Protein AF-A0A0T9RAZ7-F1 (afdb_monomer_lite)

pLDDT: mean 91.2, std 11.31, range [46.38, 98.75]

Organism: NCBI:txid1288385

Structure (mmCIF, N/CA/C/O backbone):
data_AF-A0A0T9RAZ7-F1
#
_entry.id   AF-A0A0T9RAZ7-F1
#
loop_
_atom_site.group_PDB
_atom_site.id
_atom_site.type_symbol
_atom_site.label_atom_id
_atom_site.label_alt_id
_atom_site.label_comp_id
_atom_site.label_asym_id
_atom_site.label_entity_id
_atom_site.label_seq_id
_atom_site.pdbx_PDB_ins_code
_atom_site.Cartn_x
_atom_site.Cartn_y
_atom_site.Cartn_z
_atom_site.occupancy
_atom_site.B_iso_or_equiv
_atom_site.auth_seq_id
_atom_site.auth_comp_id
_atom_site.auth_asym_id
_atom_site.auth_atom_id
_atom_site.pdbx_PDB_model_num
ATOM 1 N N . MET A 1 1 ? 28.326 10.404 -51.374 1.00 85.62 1 MET A N 1
ATOM 2 C CA . MET A 1 1 ? 27.540 9.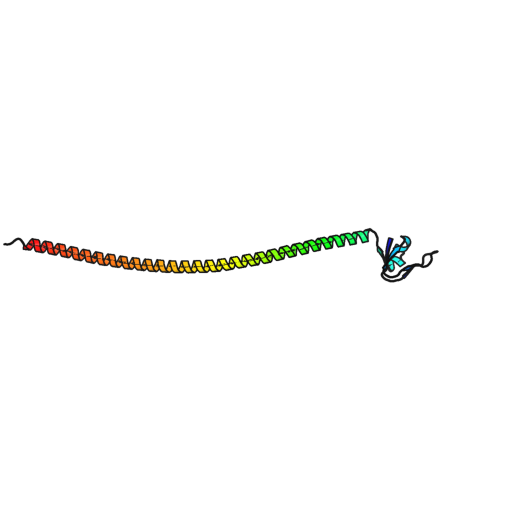378 -50.664 1.00 85.62 1 MET A CA 1
ATOM 3 C C . MET A 1 1 ? 28.471 8.590 -49.759 1.00 85.62 1 MET A C 1
ATOM 5 O O . MET A 1 1 ? 29.688 8.714 -49.918 1.00 85.62 1 MET A O 1
ATOM 9 N N . LYS A 1 2 ? 27.939 7.830 -48.803 1.00 91.56 2 LYS A N 1
ATOM 10 C CA . LYS A 1 2 ? 28.715 6.847 -48.044 1.00 91.56 2 LYS A CA 1
ATOM 11 C C . LYS A 1 2 ? 28.163 5.457 -48.351 1.00 91.56 2 LYS A C 1
ATOM 13 O O . LYS A 1 2 ? 26.981 5.325 -48.641 1.00 91.56 2 LYS A O 1
ATOM 18 N N . ILE A 1 3 ? 29.019 4.447 -48.309 1.00 92.69 3 ILE A N 1
ATOM 19 C CA . ILE A 1 3 ? 28.605 3.043 -48.354 1.00 92.69 3 ILE A CA 1
ATOM 20 C C . ILE A 1 3 ? 29.193 2.306 -47.152 1.00 92.69 3 ILE A C 1
ATOM 22 O O . ILE A 1 3 ? 30.324 2.603 -46.761 1.00 92.69 3 ILE A O 1
ATOM 26 N N . ALA A 1 4 ? 28.450 1.365 -46.579 1.00 93.56 4 ALA A N 1
ATOM 27 C CA . ALA A 1 4 ? 28.929 0.410 -45.587 1.00 93.56 4 ALA A CA 1
ATOM 28 C C . ALA A 1 4 ? 29.155 -0.941 -46.261 1.00 93.56 4 ALA A C 1
ATOM 30 O O . ALA A 1 4 ? 28.220 -1.616 -46.677 1.00 93.56 4 ALA A O 1
ATOM 31 N N . VAL A 1 5 ? 30.419 -1.324 -46.393 1.00 94.81 5 VAL A N 1
ATOM 32 C CA . VAL A 1 5 ? 30.828 -2.552 -47.072 1.00 94.81 5 VAL A CA 1
ATOM 33 C C . VAL A 1 5 ? 30.855 -3.681 -46.052 1.00 94.81 5 VAL A C 1
ATOM 35 O O . VAL A 1 5 ? 31.638 -3.627 -45.103 1.00 94.81 5 VAL A O 1
ATOM 38 N N . HIS A 1 6 ? 30.022 -4.706 -46.245 1.00 90.38 6 HIS A N 1
ATOM 39 C CA . HIS A 1 6 ? 29.962 -5.867 -45.345 1.00 90.38 6 HIS A CA 1
ATOM 40 C C . HIS A 1 6 ? 30.870 -7.010 -45.807 1.00 90.38 6 HIS A C 1
ATOM 42 O O . HIS A 1 6 ? 31.394 -7.758 -44.986 1.00 90.38 6 HIS A O 1
ATOM 48 N N . THR A 1 7 ? 31.082 -7.133 -47.120 1.00 91.12 7 THR A N 1
ATOM 49 C CA . THR A 1 7 ? 31.977 -8.126 -47.732 1.00 91.12 7 THR A CA 1
ATOM 50 C C . THR A 1 7 ? 32.989 -7.396 -48.609 1.00 91.12 7 THR A C 1
ATOM 52 O O . THR A 1 7 ? 32.549 -6.644 -49.473 1.00 91.12 7 THR A O 1
ATOM 55 N N . PRO A 1 8 ? 34.315 -7.574 -48.432 1.00 95.25 8 PRO A N 1
ATOM 56 C CA . PRO A 1 8 ? 35.302 -6.921 -49.286 1.00 95.25 8 PRO A CA 1
ATOM 57 C C . PRO A 1 8 ? 35.086 -7.250 -50.760 1.00 95.25 8 PRO A C 1
ATOM 59 O O . PRO A 1 8 ? 34.873 -8.410 -51.115 1.00 95.25 8 PRO A O 1
ATOM 62 N N . PHE A 1 9 ? 35.192 -6.245 -51.623 1.00 95.44 9 PHE A N 1
ATOM 63 C CA . PHE A 1 9 ? 35.044 -6.428 -53.062 1.00 95.44 9 PHE A CA 1
ATOM 64 C C . PHE A 1 9 ? 35.937 -5.471 -53.846 1.00 95.44 9 PHE A C 1
ATOM 66 O O . PHE A 1 9 ? 36.469 -4.492 -53.319 1.00 95.44 9 PHE A O 1
ATOM 73 N N . LYS A 1 10 ? 36.103 -5.773 -55.132 1.00 95.31 10 LYS A N 1
ATOM 74 C CA . LYS A 1 10 ? 36.817 -4.931 -56.088 1.00 95.31 10 LYS A CA 1
ATOM 75 C C . LYS A 1 10 ? 35.836 -4.469 -57.156 1.00 95.31 10 LYS A C 1
ATOM 77 O O . LYS A 1 10 ? 35.177 -5.304 -57.769 1.00 95.31 10 LYS A O 1
ATOM 82 N N . LEU A 1 11 ? 35.726 -3.163 -57.358 1.00 93.94 11 LEU A N 1
ATOM 83 C CA . LEU A 1 11 ? 34.858 -2.565 -58.366 1.00 93.94 11 LEU A CA 1
ATOM 84 C C . LEU A 1 11 ? 35.690 -2.117 -59.568 1.00 93.94 11 LEU A C 1
ATOM 86 O O . LEU A 1 11 ? 36.599 -1.302 -59.420 1.00 93.94 11 LEU A O 1
ATOM 90 N N . SER A 1 12 ? 35.348 -2.618 -60.751 1.00 91.81 12 SER A N 1
ATOM 91 C CA . SER A 1 12 ? 35.952 -2.213 -62.023 1.00 91.81 12 SER A CA 1
ATOM 92 C C . SER A 1 12 ? 34.955 -1.365 -62.807 1.00 91.81 12 SER A C 1
ATOM 94 O O . SER A 1 12 ? 33.901 -1.863 -63.201 1.00 91.81 12 SER A O 1
ATOM 96 N N . LEU A 1 13 ? 35.280 -0.092 -63.037 1.00 88.69 13 LEU A N 1
ATOM 97 C CA . LEU A 1 13 ? 34.474 0.827 -63.848 1.00 88.69 13 LEU A CA 1
ATOM 98 C C . LEU A 1 13 ? 35.179 1.100 -65.181 1.00 88.69 13 LEU A C 1
ATOM 100 O O . LEU A 1 13 ? 36.408 1.154 -65.254 1.00 88.69 13 LEU A O 1
ATOM 104 N N . ALA A 1 14 ? 34.409 1.260 -66.257 1.00 86.25 14 ALA A N 1
ATOM 105 C CA . ALA A 1 14 ? 34.965 1.442 -67.593 1.00 86.25 14 ALA A CA 1
ATOM 106 C C . ALA A 1 14 ? 35.846 2.704 -67.665 1.00 86.25 14 ALA A C 1
ATOM 108 O O . ALA A 1 14 ? 35.393 3.811 -67.387 1.00 86.25 14 ALA A O 1
ATOM 109 N N . GLY A 1 15 ? 37.115 2.534 -68.047 1.00 81.62 15 GLY A N 1
ATOM 110 C CA . GLY A 1 15 ? 38.073 3.640 -68.157 1.00 81.62 15 GLY A CA 1
ATOM 111 C C . GLY A 1 15 ? 38.644 4.141 -66.824 1.00 81.62 15 GLY A C 1
ATOM 112 O O . GLY A 1 15 ? 39.353 5.146 -66.824 1.00 81.62 15 GLY A O 1
ATOM 113 N N . GLN A 1 16 ? 38.377 3.457 -65.707 1.00 82.81 16 GLN A N 1
ATOM 114 C CA . GLN A 1 16 ? 38.933 3.775 -64.390 1.00 82.81 16 GLN A CA 1
ATOM 115 C C . GLN A 1 16 ? 39.762 2.602 -63.843 1.00 82.81 16 GLN A C 1
ATOM 117 O O . GLN A 1 16 ? 39.508 1.450 -64.199 1.00 82.81 16 GLN A O 1
ATOM 122 N N . PRO A 1 17 ? 40.767 2.868 -62.989 1.00 87.12 17 PRO A N 1
ATOM 123 C CA . PRO A 1 17 ? 41.456 1.806 -62.272 1.00 87.12 17 PRO A CA 1
ATOM 124 C C . PRO A 1 17 ? 40.498 1.111 -61.303 1.00 87.12 17 PRO A C 1
ATOM 126 O O . PRO A 1 17 ? 39.596 1.736 -60.743 1.00 87.12 17 PRO A O 1
ATOM 129 N N . ASP A 1 18 ? 40.733 -0.176 -61.074 1.00 91.06 18 ASP A N 1
ATOM 130 C CA . ASP A 1 18 ? 39.938 -0.945 -60.127 1.00 91.06 18 ASP A CA 1
ATOM 131 C C . ASP A 1 18 ? 40.025 -0.365 -58.707 1.00 91.06 18 ASP A C 1
ATOM 133 O O . ASP A 1 18 ? 41.115 -0.097 -58.193 1.00 91.06 18 ASP A O 1
ATOM 137 N N . ILE A 1 19 ? 38.874 -0.243 -58.049 1.00 92.94 19 ILE A N 1
ATOM 138 C CA . ILE A 1 19 ? 38.743 0.304 -56.699 1.00 92.94 19 ILE A CA 1
ATOM 139 C C . ILE A 1 19 ? 38.505 -0.850 -55.724 1.00 92.94 19 ILE A C 1
ATOM 141 O O . ILE A 1 19 ? 37.512 -1.570 -55.830 1.00 92.94 19 ILE A O 1
ATOM 145 N N . SER A 1 20 ? 39.412 -1.036 -54.767 1.00 94.06 20 SER A N 1
ATOM 146 C CA . SER A 1 20 ? 39.280 -2.062 -53.727 1.00 94.06 20 SER A CA 1
ATOM 147 C C . SER A 1 20 ? 38.586 -1.496 -52.493 1.00 94.06 20 SER A C 1
ATOM 149 O O . SER A 1 20 ? 39.071 -0.536 -51.893 1.00 94.06 20 SER A O 1
ATOM 151 N N . PHE A 1 21 ? 37.500 -2.138 -52.074 1.00 95.75 21 PHE A N 1
ATOM 152 C CA . PHE A 1 21 ? 36.773 -1.814 -50.856 1.00 95.75 21 PHE A CA 1
ATOM 153 C C . PHE A 1 21 ? 36.970 -2.913 -49.811 1.00 95.75 21 PHE A C 1
ATOM 155 O O . PHE A 1 21 ? 36.654 -4.080 -50.042 1.00 95.75 21 PHE A O 1
ATOM 162 N N . LEU A 1 22 ? 37.495 -2.534 -48.645 1.00 95.19 22 LEU A N 1
ATOM 163 C CA . LEU A 1 22 ? 37.544 -3.391 -47.458 1.00 95.19 22 LEU A CA 1
ATOM 164 C C . LEU A 1 22 ? 36.265 -3.225 -46.631 1.00 95.19 22 LEU A C 1
ATOM 166 O O . LEU A 1 22 ? 35.531 -2.258 -46.828 1.00 95.19 22 LEU A O 1
ATOM 170 N N . VAL A 1 23 ? 36.020 -4.132 -45.681 1.00 93.88 23 VAL A N 1
ATOM 171 C CA . VAL A 1 23 ? 34.913 -3.977 -44.722 1.00 93.88 23 VAL A CA 1
ATOM 172 C C . VAL A 1 23 ? 35.029 -2.630 -44.008 1.00 93.88 23 VAL A C 1
ATOM 174 O O . VAL A 1 23 ? 36.106 -2.272 -43.529 1.00 93.88 23 VAL A O 1
ATOM 177 N N . GLY A 1 24 ? 33.923 -1.892 -43.944 1.00 91.06 24 GLY A N 1
ATOM 178 C CA . GLY A 1 24 ? 33.853 -0.584 -43.294 1.00 91.06 24 GLY A CA 1
ATOM 179 C C . GLY A 1 24 ? 33.140 0.475 -44.130 1.00 91.06 24 GLY A C 1
ATOM 180 O O . GLY A 1 24 ? 32.559 0.185 -45.177 1.00 91.06 24 GLY A O 1
ATOM 181 N N . THR A 1 25 ? 33.178 1.716 -43.648 1.00 92.56 25 THR A N 1
ATOM 182 C CA . THR A 1 25 ? 32.475 2.843 -44.271 1.00 92.56 25 THR A CA 1
ATOM 183 C C . THR A 1 25 ? 33.393 3.619 -45.205 1.00 92.56 25 THR A C 1
ATOM 185 O O . THR A 1 25 ? 34.448 4.096 -44.791 1.00 92.56 25 THR A O 1
ATOM 188 N N . HIS A 1 26 ? 32.959 3.819 -46.450 1.00 92.88 26 HIS A N 1
ATOM 189 C CA . HIS A 1 26 ? 33.735 4.524 -47.474 1.00 92.88 26 HIS A CA 1
ATOM 190 C C . HIS A 1 26 ? 32.949 5.698 -48.045 1.00 92.88 26 HIS A C 1
ATOM 192 O O . HIS A 1 26 ? 31.769 5.574 -48.373 1.00 92.88 26 HIS A O 1
ATOM 198 N N . LYS A 1 27 ? 33.608 6.852 -48.196 1.00 93.06 27 LYS A N 1
ATOM 199 C CA . LYS A 1 27 ? 33.037 8.000 -48.908 1.00 93.06 27 LYS A CA 1
ATOM 200 C C . LYS A 1 27 ? 33.268 7.812 -50.403 1.00 93.06 27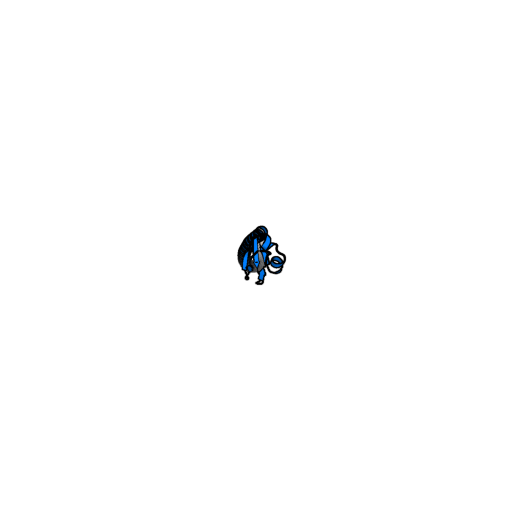 LYS A C 1
ATOM 202 O O . LYS A 1 27 ? 34.410 7.755 -50.846 1.00 93.06 27 LYS A O 1
ATOM 207 N N . VAL A 1 28 ? 32.186 7.755 -51.168 1.00 90.75 28 VAL A N 1
ATOM 208 C CA . VAL A 1 28 ? 32.218 7.439 -52.601 1.00 90.75 28 VAL A CA 1
ATOM 209 C C . VAL A 1 28 ? 31.364 8.411 -53.419 1.00 90.75 28 VAL A C 1
ATOM 211 O O . VAL A 1 28 ? 30.539 9.171 -52.884 1.00 90.75 28 VAL A O 1
ATOM 214 N N . THR A 1 29 ? 31.580 8.407 -54.734 1.00 90.81 29 THR A N 1
ATOM 215 C CA . THR A 1 29 ? 30.743 9.129 -55.699 1.00 90.81 29 THR A CA 1
ATOM 216 C C . THR A 1 29 ? 29.367 8.468 -55.823 1.00 90.81 29 THR A C 1
ATOM 218 O O . THR A 1 29 ? 29.171 7.327 -55.406 1.00 90.81 29 THR A O 1
ATOM 221 N N . LYS A 1 30 ? 28.398 9.196 -56.391 1.00 89.25 30 LYS A N 1
ATOM 222 C CA . LYS A 1 30 ? 27.045 8.678 -56.649 1.00 89.25 30 LYS A CA 1
ATOM 223 C C . LYS A 1 30 ? 27.072 7.444 -57.557 1.00 89.25 30 LYS A C 1
ATOM 225 O O . LYS A 1 30 ? 26.470 6.436 -57.224 1.00 89.25 30 LYS A O 1
ATOM 230 N N . GLU A 1 31 ? 27.848 7.510 -58.637 1.00 90.44 31 GLU A N 1
ATOM 231 C CA . GLU A 1 31 ? 28.021 6.410 -59.592 1.00 90.44 31 GLU A CA 1
ATOM 232 C C . GLU A 1 31 ? 28.530 5.125 -58.925 1.00 90.44 31 GLU A C 1
ATOM 234 O O . GLU A 1 31 ? 28.000 4.051 -59.182 1.00 90.44 31 GLU A O 1
ATOM 239 N N . VAL A 1 32 ? 29.507 5.229 -58.016 1.00 91.94 32 VAL A N 1
ATOM 240 C CA . VAL A 1 32 ? 30.024 4.072 -57.271 1.00 91.94 32 VAL A CA 1
ATOM 241 C C . VAL A 1 32 ? 28.987 3.530 -56.288 1.00 91.94 32 VAL A C 1
ATOM 243 O O . VAL A 1 32 ? 28.851 2.315 -56.186 1.00 91.94 32 VAL A O 1
ATOM 246 N N . ALA A 1 33 ? 28.266 4.398 -55.570 1.00 91.62 33 ALA A N 1
ATOM 247 C CA . ALA A 1 33 ? 27.262 3.986 -54.586 1.00 91.62 33 ALA A CA 1
ATOM 248 C C . ALA A 1 33 ? 26.049 3.288 -55.222 1.00 91.62 33 ALA A C 1
ATOM 250 O O . ALA A 1 33 ? 25.562 2.304 -54.679 1.00 91.62 33 ALA A O 1
ATOM 251 N N . GLU A 1 34 ? 25.584 3.776 -56.374 1.00 91.88 34 GLU A N 1
ATOM 252 C CA . GLU A 1 34 ? 24.408 3.250 -57.083 1.00 91.88 34 GLU A CA 1
ATOM 253 C C . GLU A 1 34 ? 24.747 2.100 -58.046 1.00 91.88 34 GLU A C 1
ATOM 255 O O . GLU A 1 34 ? 23.855 1.507 -58.653 1.00 91.88 34 GLU A O 1
ATOM 260 N N . HIS A 1 35 ? 26.031 1.763 -58.203 1.00 92.75 35 HIS A N 1
ATOM 261 C CA . HIS A 1 35 ? 26.440 0.656 -59.056 1.00 92.75 35 HIS A CA 1
ATOM 262 C C . HIS A 1 35 ? 25.876 -0.668 -58.520 1.00 92.75 35 HIS A C 1
ATOM 264 O O . HIS A 1 35 ? 26.057 -0.997 -57.348 1.00 92.75 35 HIS A O 1
ATOM 270 N N . TRP A 1 36 ? 25.258 -1.475 -59.389 1.00 92.44 36 TRP A N 1
ATOM 271 C CA . TRP A 1 36 ? 24.594 -2.733 -59.007 1.00 92.44 36 TRP A CA 1
ATOM 272 C C . TRP A 1 36 ? 25.498 -3.674 -58.192 1.00 92.44 36 TRP A C 1
ATOM 274 O O . TRP A 1 36 ? 25.043 -4.311 -57.247 1.00 92.44 36 TRP A O 1
ATOM 284 N N . PHE A 1 37 ? 26.792 -3.730 -58.533 1.00 92.62 37 PHE A N 1
ATOM 285 C CA . PHE A 1 37 ? 27.777 -4.543 -57.816 1.00 92.62 37 PHE A CA 1
ATOM 286 C C . PHE A 1 37 ? 28.085 -3.995 -56.415 1.00 92.62 37 PHE A C 1
ATOM 288 O O . PHE A 1 37 ? 28.237 -4.768 -55.476 1.00 92.62 37 PHE A O 1
ATOM 295 N N . THR A 1 38 ? 28.123 -2.670 -56.249 1.00 92.56 38 THR A N 1
ATOM 296 C CA . THR A 1 38 ? 28.261 -2.043 -54.929 1.00 92.56 38 THR A CA 1
ATOM 297 C C . THR A 1 38 ? 27.027 -2.325 -54.081 1.00 92.56 38 THR A C 1
ATOM 299 O O . THR A 1 38 ? 27.178 -2.773 -52.955 1.00 92.56 38 THR A O 1
ATOM 302 N N . LEU A 1 39 ? 25.820 -2.166 -54.634 1.00 91.00 39 LEU A N 1
ATOM 303 C CA . LEU A 1 39 ? 24.559 -2.443 -53.929 1.00 91.00 39 LEU A CA 1
ATOM 304 C C . LEU A 1 39 ? 24.408 -3.913 -53.501 1.00 91.00 39 LEU A C 1
ATOM 306 O O . LEU A 1 39 ? 23.737 -4.204 -52.517 1.00 91.00 39 LEU A O 1
ATOM 310 N N . ALA A 1 40 ? 25.038 -4.848 -54.218 1.00 90.31 40 ALA A N 1
ATOM 311 C CA . ALA A 1 40 ? 25.046 -6.265 -53.851 1.00 90.31 40 ALA A CA 1
ATOM 312 C C . ALA A 1 40 ? 25.969 -6.588 -52.658 1.00 90.31 40 ALA A C 1
ATOM 314 O O . ALA A 1 40 ? 25.788 -7.618 -52.008 1.00 90.31 40 ALA A O 1
ATOM 315 N N . HIS A 1 41 ? 26.966 -5.739 -52.378 1.00 89.56 41 HIS A N 1
ATOM 316 C CA . HIS A 1 41 ? 28.021 -6.003 -51.388 1.00 89.56 41 HIS A CA 1
ATOM 317 C C . HIS A 1 41 ? 28.150 -4.929 -50.291 1.00 89.56 41 HIS A C 1
ATOM 319 O O . HIS A 1 41 ? 28.898 -5.119 -49.322 1.00 89.56 41 HIS A O 1
ATOM 325 N N . ALA A 1 42 ? 27.425 -3.819 -50.421 1.00 91.69 42 ALA A N 1
ATOM 326 C CA . ALA A 1 42 ? 27.440 -2.689 -49.511 1.00 91.69 42 ALA A CA 1
ATOM 327 C C . ALA A 1 42 ? 26.070 -2.002 -49.425 1.00 91.69 42 ALA A C 1
ATOM 329 O O . ALA A 1 42 ? 25.342 -1.899 -50.409 1.00 91.69 42 ALA A O 1
ATOM 330 N N . GLU A 1 43 ? 25.757 -1.479 -48.245 1.00 91.19 43 GLU A N 1
ATOM 331 C CA . GLU A 1 43 ? 24.584 -0.641 -47.999 1.00 91.19 43 GLU A CA 1
ATOM 332 C C . GLU A 1 43 ? 24.922 0.831 -48.274 1.00 91.19 43 GLU A C 1
ATOM 334 O O . GLU A 1 43 ? 26.001 1.300 -47.905 1.00 91.19 43 GLU A O 1
ATOM 339 N N . VAL A 1 44 ? 24.024 1.583 -48.916 1.00 89.69 44 VAL A N 1
ATOM 340 C CA . VAL A 1 44 ? 24.213 3.027 -49.125 1.00 89.69 44 VAL A CA 1
ATOM 341 C C . VAL A 1 44 ? 23.752 3.768 -47.879 1.00 89.69 44 VAL A C 1
ATOM 343 O O . VAL A 1 44 ? 22.586 3.719 -47.516 1.00 89.69 44 VAL A O 1
ATOM 346 N N . ILE A 1 45 ? 24.673 4.495 -47.255 1.00 87.12 45 ILE A N 1
ATOM 347 C CA . ILE A 1 45 ? 24.375 5.404 -46.154 1.00 87.12 45 ILE A CA 1
ATOM 348 C C . ILE A 1 45 ? 24.179 6.796 -46.755 1.00 87.12 45 ILE A C 1
ATOM 350 O O . ILE A 1 45 ? 25.136 7.462 -47.186 1.00 87.12 45 ILE A O 1
ATOM 354 N N . ASP A 1 46 ? 22.928 7.230 -46.799 1.00 80.44 46 ASP A N 1
ATOM 355 C CA . ASP A 1 46 ? 22.554 8.596 -47.135 1.00 80.44 46 ASP A CA 1
ATOM 356 C C . ASP A 1 46 ? 22.307 9.442 -45.875 1.00 80.44 46 ASP A C 1
ATOM 358 O O . ASP A 1 46 ? 22.414 8.982 -44.735 1.00 80.44 46 ASP A O 1
ATOM 362 N N . ALA A 1 47 ? 22.039 10.730 -46.091 1.00 72.31 47 ALA A N 1
ATOM 363 C CA . ALA A 1 47 ? 21.778 11.659 -45.000 1.00 72.31 47 ALA A CA 1
ATOM 364 C C . ALA A 1 47 ? 20.482 11.313 -44.242 1.00 72.31 47 ALA A C 1
ATOM 366 O O . ALA A 1 47 ? 20.411 11.559 -43.042 1.00 72.31 47 ALA A O 1
ATOM 367 N N . GLU A 1 48 ? 19.487 10.724 -44.914 1.00 74.00 48 GLU A N 1
ATOM 368 C CA . GLU A 1 48 ? 18.212 10.316 -44.308 1.00 74.00 48 GLU A CA 1
ATOM 369 C C . GLU A 1 48 ? 18.400 9.130 -43.351 1.00 74.00 48 GLU A C 1
ATOM 371 O O . GLU A 1 48 ? 17.841 9.120 -42.253 1.00 74.00 48 GLU A O 1
ATOM 376 N N . THR A 1 49 ? 19.260 8.176 -43.711 1.00 73.94 49 THR A N 1
ATOM 377 C CA . THR A 1 49 ? 19.618 7.015 -42.887 1.00 73.94 49 THR A CA 1
ATOM 378 C C . THR A 1 49 ? 20.453 7.424 -41.666 1.00 73.94 49 THR A C 1
ATOM 380 O O . THR A 1 49 ? 20.198 6.948 -40.558 1.00 73.94 49 THR A O 1
ATOM 383 N N . GLU A 1 50 ? 21.413 8.352 -41.813 1.00 75.81 50 GLU A N 1
ATOM 384 C CA . GLU A 1 50 ? 22.159 8.906 -40.662 1.00 75.81 50 GLU A CA 1
ATOM 385 C C . GLU A 1 50 ? 21.253 9.725 -39.724 1.00 75.81 50 GLU A C 1
ATOM 387 O O . GLU A 1 50 ? 21.373 9.623 -38.498 1.00 75.81 50 GLU A O 1
ATOM 392 N N . HIS A 1 51 ? 20.323 10.507 -40.282 1.00 73.56 51 HIS A N 1
ATOM 393 C CA . HIS A 1 51 ? 19.361 11.284 -39.501 1.00 73.56 51 HIS A CA 1
ATOM 394 C C . HIS A 1 51 ? 18.403 10.375 -38.723 1.00 73.56 51 HIS A C 1
ATOM 396 O O . HIS A 1 51 ? 18.286 10.516 -37.509 1.00 73.56 51 HIS A O 1
ATOM 402 N N . SER A 1 52 ? 17.844 9.354 -39.381 1.00 75.88 52 SER A N 1
ATOM 403 C CA . SER A 1 52 ? 16.963 8.364 -38.749 1.00 75.88 52 SER A CA 1
ATOM 404 C C . SER A 1 52 ? 17.647 7.628 -37.592 1.00 75.88 52 SER A C 1
ATOM 406 O O . SER A 1 52 ? 17.034 7.395 -36.554 1.00 75.88 52 SER A O 1
ATOM 408 N N . ASN A 1 53 ? 18.934 7.288 -37.724 1.00 82.38 53 ASN A N 1
ATOM 409 C CA . ASN A 1 53 ? 19.694 6.660 -36.638 1.00 82.38 53 ASN A CA 1
ATOM 410 C C . ASN A 1 53 ? 19.895 7.623 -35.450 1.00 82.38 53 ASN A C 1
ATOM 412 O O . ASN A 1 53 ? 19.786 7.220 -34.293 1.00 82.38 53 ASN A O 1
ATOM 416 N N . THR A 1 54 ? 20.115 8.910 -35.726 1.00 86.50 54 THR A N 1
ATOM 417 C CA . THR A 1 54 ? 20.221 9.948 -34.687 1.00 86.50 54 THR A CA 1
ATOM 418 C C . THR A 1 54 ? 18.896 10.130 -33.940 1.00 86.50 54 THR A C 1
ATOM 420 O O . THR A 1 54 ? 18.886 10.177 -32.710 1.00 86.50 54 THR A O 1
ATOM 423 N N . ASP A 1 55 ? 17.775 10.157 -34.660 1.00 89.69 55 ASP A N 1
ATOM 424 C CA . ASP A 1 55 ? 16.439 10.296 -34.073 1.00 89.69 55 ASP A CA 1
ATOM 425 C C . ASP A 1 55 ? 16.054 9.070 -33.232 1.00 89.69 55 ASP A C 1
ATOM 427 O O . ASP A 1 55 ? 15.508 9.206 -32.134 1.00 89.69 55 ASP A O 1
ATOM 431 N N . LEU A 1 56 ? 16.403 7.863 -33.692 1.00 93.62 56 LEU A N 1
ATOM 432 C CA . LEU A 1 56 ? 16.225 6.631 -32.919 1.00 93.62 56 LEU A CA 1
ATOM 433 C C . LEU A 1 56 ? 17.049 6.645 -31.627 1.00 93.62 56 LEU A C 1
ATOM 435 O O . LEU A 1 56 ? 16.539 6.256 -30.574 1.00 93.62 56 LEU A O 1
ATOM 439 N N . GLN A 1 57 ? 18.296 7.120 -31.676 1.00 93.38 57 GLN A N 1
ATOM 440 C CA . GLN A 1 57 ? 19.126 7.274 -30.478 1.00 93.38 57 GLN A CA 1
ATOM 441 C C . GLN A 1 57 ? 18.530 8.294 -29.505 1.00 93.38 57 GLN A C 1
ATOM 443 O O . GLN A 1 57 ? 18.462 8.022 -28.306 1.00 93.38 57 GLN A O 1
ATOM 448 N N . ALA A 1 58 ? 18.045 9.434 -30.004 1.00 94.88 58 ALA A N 1
ATOM 449 C CA . ALA A 1 58 ? 17.378 10.436 -29.177 1.00 94.88 58 ALA A CA 1
ATOM 450 C C . ALA A 1 58 ? 16.116 9.865 -28.505 1.00 94.88 58 ALA A C 1
ATOM 452 O O . ALA A 1 58 ? 15.929 10.032 -27.299 1.00 94.88 58 ALA A O 1
ATOM 453 N N . SER A 1 59 ? 15.300 9.117 -29.254 1.00 96.56 59 SER A N 1
ATOM 454 C CA . SER A 1 59 ? 14.107 8.448 -28.725 1.00 96.56 59 SER A CA 1
ATOM 455 C C . SER A 1 59 ? 14.448 7.392 -27.668 1.00 96.56 59 SER A C 1
ATOM 457 O O . SER A 1 59 ? 13.773 7.302 -26.641 1.00 96.56 59 SER A O 1
ATOM 459 N N . MET A 1 60 ? 15.526 6.626 -27.866 1.00 96.94 60 MET A N 1
ATOM 460 C CA . MET A 1 60 ? 16.003 5.649 -26.885 1.00 96.94 60 MET A CA 1
ATOM 461 C C . MET A 1 60 ? 16.449 6.324 -25.581 1.00 96.94 60 MET A C 1
ATOM 463 O O . MET A 1 60 ? 16.099 5.847 -24.503 1.00 96.94 60 MET A O 1
ATOM 467 N N . ILE A 1 61 ? 17.163 7.452 -25.664 1.00 97.31 61 ILE A N 1
ATOM 468 C CA . ILE A 1 61 ? 17.582 8.235 -24.490 1.00 97.31 61 ILE A CA 1
ATOM 469 C C . ILE A 1 61 ? 16.364 8.779 -23.736 1.00 97.31 61 ILE A C 1
ATOM 471 O O . ILE A 1 61 ? 16.304 8.679 -22.510 1.00 97.31 61 ILE A O 1
ATOM 475 N N . GLU A 1 62 ? 15.373 9.320 -24.448 1.00 98.06 62 GLU A N 1
ATOM 476 C CA . GLU A 1 62 ? 14.137 9.807 -23.829 1.00 98.06 62 GLU A CA 1
ATOM 477 C C . GLU A 1 62 ? 13.378 8.673 -23.126 1.00 98.06 62 GLU A C 1
ATOM 479 O O . GLU A 1 62 ? 12.941 8.816 -21.981 1.00 98.06 62 GLU A O 1
ATOM 484 N N . MET A 1 63 ? 13.247 7.522 -23.789 1.00 98.12 63 MET A N 1
ATOM 485 C CA . MET A 1 63 ? 12.579 6.351 -23.230 1.00 98.12 63 MET A CA 1
ATOM 486 C C . MET A 1 63 ? 13.298 5.835 -21.984 1.00 98.12 63 MET A C 1
ATOM 488 O O . MET A 1 63 ? 12.637 5.552 -20.986 1.00 98.12 63 MET A O 1
ATOM 492 N N . GLN A 1 64 ? 14.631 5.784 -22.008 1.00 98.19 64 GLN A N 1
ATOM 493 C CA . GLN A 1 64 ? 15.426 5.419 -20.840 1.00 98.19 64 GLN A CA 1
ATOM 494 C C . GLN A 1 64 ? 15.195 6.401 -19.686 1.00 98.19 64 GLN A C 1
ATOM 496 O O . GLN A 1 64 ? 14.920 5.975 -18.570 1.00 98.19 64 GLN A O 1
ATOM 501 N N . GLY A 1 65 ? 15.181 7.711 -19.957 1.00 98.25 65 GLY A N 1
ATOM 502 C CA . GLY A 1 65 ? 14.871 8.716 -18.937 1.00 98.25 65 GLY A CA 1
ATOM 503 C C . GLY A 1 65 ? 13.474 8.544 -18.325 1.00 98.25 65 GLY A C 1
ATOM 504 O O . GLY A 1 65 ? 13.284 8.742 -17.123 1.00 98.25 65 GLY A O 1
ATOM 505 N N . ARG A 1 66 ? 12.485 8.124 -19.125 1.00 98.44 66 ARG A N 1
ATOM 506 C CA . ARG A 1 66 ? 11.138 7.801 -18.629 1.00 98.44 66 ARG A CA 1
ATOM 507 C C . ARG A 1 66 ? 11.122 6.540 -17.766 1.00 98.44 66 ARG A C 1
ATOM 509 O O . ARG A 1 66 ? 10.399 6.531 -16.771 1.00 98.44 66 ARG A O 1
ATOM 516 N N . ILE A 1 67 ? 11.892 5.513 -18.127 1.00 98.38 67 ILE A N 1
ATOM 517 C CA . ILE A 1 67 ? 12.047 4.286 -17.332 1.00 98.38 67 ILE A CA 1
ATOM 518 C C . ILE A 1 67 ? 12.668 4.628 -15.976 1.00 98.38 67 ILE A C 1
ATOM 520 O O . ILE A 1 67 ? 12.062 4.333 -14.950 1.00 98.38 67 ILE A O 1
ATOM 524 N N . ASP A 1 68 ? 13.785 5.355 -15.961 1.00 98.44 68 ASP A N 1
ATOM 525 C CA . ASP A 1 68 ? 14.469 5.757 -14.727 1.00 98.44 68 ASP A CA 1
ATOM 526 C C . ASP A 1 68 ? 13.539 6.566 -13.805 1.00 98.44 68 ASP A C 1
ATOM 528 O O . ASP A 1 68 ? 13.513 6.385 -12.584 1.00 98.44 68 ASP A O 1
ATOM 532 N N . GLN A 1 69 ? 12.726 7.459 -14.381 1.00 98.44 69 GLN A N 1
ATOM 533 C CA . GLN A 1 69 ? 11.743 8.223 -13.617 1.00 98.44 69 GLN A CA 1
ATOM 534 C C . GLN A 1 69 ? 10.626 7.332 -13.056 1.00 98.44 69 GLN A C 1
ATOM 536 O O . GLN A 1 69 ? 10.203 7.526 -11.913 1.00 98.44 69 GLN A O 1
ATOM 541 N N . GLN A 1 70 ? 10.134 6.362 -13.831 1.00 98.38 70 GLN A N 1
ATOM 542 C CA . GLN A 1 70 ? 9.129 5.407 -13.362 1.00 98.38 70 GLN A CA 1
ATOM 543 C C . GLN A 1 70 ? 9.67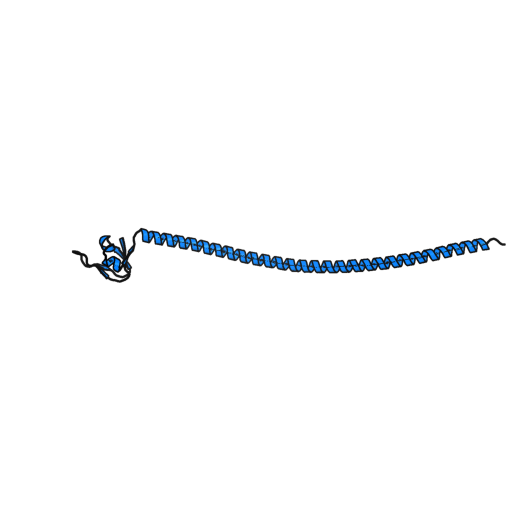3 4.510 -12.247 1.00 98.38 70 GLN A C 1
ATOM 545 O O . GLN A 1 70 ? 8.958 4.276 -11.273 1.00 98.38 70 GLN A O 1
ATOM 550 N N . GLU A 1 71 ? 10.928 4.070 -12.337 1.00 98.56 71 GLU A N 1
ATOM 551 C CA . GLU A 1 71 ? 11.593 3.293 -11.287 1.00 98.56 71 GLU A CA 1
ATOM 552 C C . GLU A 1 71 ? 11.692 4.082 -9.979 1.00 98.56 71 GLU A C 1
ATOM 554 O O . GLU A 1 71 ? 11.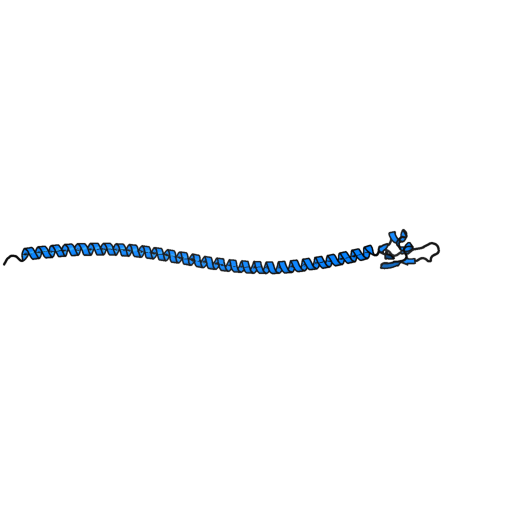334 3.567 -8.920 1.00 98.56 71 GLU A O 1
ATOM 559 N N . ARG A 1 72 ? 12.080 5.363 -10.041 1.00 98.38 72 ARG A N 1
ATOM 560 C CA . ARG A 1 72 ? 12.118 6.239 -8.855 1.00 98.38 72 ARG A CA 1
ATOM 561 C C . ARG A 1 72 ? 10.752 6.360 -8.184 1.00 98.38 72 ARG A C 1
ATOM 563 O O . ARG A 1 72 ? 10.647 6.186 -6.972 1.00 98.38 72 ARG A O 1
ATOM 570 N N . VAL A 1 73 ? 9.705 6.611 -8.971 1.00 98.50 73 VAL A N 1
ATOM 571 C CA . VAL A 1 73 ? 8.328 6.706 -8.457 1.00 98.50 73 VAL A CA 1
ATOM 572 C C . VAL A 1 73 ? 7.861 5.368 -7.879 1.00 98.50 73 VAL A C 1
ATOM 574 O O . VAL A 1 73 ? 7.156 5.345 -6.872 1.00 98.50 73 VAL A O 1
ATOM 577 N N . ALA A 1 74 ? 8.239 4.243 -8.489 1.00 98.50 74 ALA A N 1
ATOM 578 C CA . ALA A 1 74 ? 7.901 2.922 -7.974 1.00 98.50 74 ALA A CA 1
ATOM 579 C C . ALA A 1 74 ? 8.546 2.669 -6.604 1.00 98.50 74 ALA A C 1
ATOM 581 O O . ALA A 1 74 ? 7.854 2.221 -5.690 1.00 98.50 74 ALA A O 1
ATOM 582 N N . VAL A 1 75 ? 9.826 3.016 -6.434 1.00 98.56 75 VAL A N 1
ATOM 583 C CA . VAL A 1 75 ? 10.527 2.910 -5.144 1.00 98.56 75 VAL A CA 1
ATOM 584 C C . VAL A 1 75 ? 9.842 3.764 -4.076 1.00 98.56 75 VAL A C 1
ATOM 586 O O . VAL A 1 75 ? 9.521 3.254 -3.005 1.00 98.56 75 VAL A O 1
ATOM 589 N N . GLU A 1 76 ? 9.534 5.027 -4.379 1.00 98.50 76 GLU A N 1
ATOM 590 C CA . GLU A 1 76 ? 8.840 5.931 -3.450 1.00 98.50 76 GLU A CA 1
ATOM 591 C C . GLU A 1 76 ? 7.467 5.385 -3.017 1.00 98.50 76 GLU A C 1
ATOM 593 O O . GLU A 1 76 ? 7.111 5.404 -1.833 1.00 98.50 76 GLU A O 1
ATOM 598 N N . ARG A 1 77 ? 6.700 4.833 -3.966 1.00 98.50 77 ARG A N 1
ATOM 599 C CA . ARG A 1 77 ? 5.409 4.194 -3.677 1.00 98.50 77 ARG A CA 1
ATOM 600 C C . ARG A 1 77 ? 5.560 2.959 -2.797 1.00 98.50 77 ARG A C 1
ATOM 602 O O . ARG A 1 77 ? 4.749 2.781 -1.895 1.00 98.50 77 ARG A O 1
ATOM 609 N N . VAL A 1 78 ? 6.573 2.124 -3.030 1.00 98.69 78 VAL A N 1
ATOM 610 C CA . VAL A 1 78 ? 6.842 0.943 -2.191 1.00 98.69 78 VAL A CA 1
ATOM 611 C C . VAL A 1 78 ? 7.161 1.363 -0.758 1.00 98.69 78 VAL A C 1
ATOM 613 O O . VAL A 1 78 ? 6.596 0.793 0.174 1.00 98.69 78 VAL A O 1
ATOM 616 N N . THR A 1 79 ? 7.987 2.395 -0.570 1.00 98.38 79 THR A N 1
ATOM 617 C CA . THR A 1 79 ? 8.270 2.952 0.761 1.00 98.38 79 THR A CA 1
ATOM 618 C C . THR A 1 79 ? 7.000 3.474 1.430 1.00 98.38 79 THR A C 1
ATOM 620 O O . THR A 1 79 ? 6.719 3.124 2.571 1.00 98.38 79 THR A O 1
ATOM 623 N N . THR A 1 80 ? 6.173 4.222 0.697 1.00 98.69 80 THR A N 1
ATOM 624 C CA . THR A 1 80 ? 4.907 4.756 1.226 1.00 98.69 80 THR A CA 1
ATOM 625 C C . THR A 1 80 ? 3.947 3.638 1.643 1.00 98.69 80 THR A C 1
ATOM 627 O O . THR A 1 80 ? 3.320 3.715 2.697 1.00 98.69 80 THR A O 1
ATOM 630 N N . ILE A 1 81 ? 3.831 2.577 0.838 1.00 98.69 81 ILE A N 1
ATOM 631 C CA . ILE A 1 81 ? 2.997 1.411 1.162 1.00 98.69 81 ILE A CA 1
ATOM 632 C C . ILE A 1 81 ? 3.494 0.738 2.441 1.00 98.69 81 ILE A C 1
ATOM 634 O O . ILE A 1 81 ? 2.679 0.403 3.297 1.00 98.69 81 ILE A O 1
ATOM 638 N N . TYR A 1 82 ? 4.809 0.566 2.584 1.00 98.56 82 TYR A N 1
ATOM 639 C CA . TYR A 1 82 ? 5.400 -0.024 3.781 1.00 98.56 82 TYR A CA 1
ATOM 640 C C . TYR A 1 82 ? 5.086 0.798 5.040 1.00 98.56 82 TYR A C 1
ATOM 642 O O . TYR A 1 82 ? 4.635 0.246 6.046 1.00 98.56 82 TYR A O 1
ATOM 650 N N . ASP A 1 83 ? 5.237 2.122 4.971 1.00 98.69 83 ASP A N 1
ATOM 651 C CA . ASP A 1 83 ? 4.945 3.010 6.099 1.00 98.69 83 ASP A CA 1
ATOM 652 C C . ASP A 1 83 ? 3.457 2.987 6.480 1.00 98.69 83 ASP A C 1
ATOM 654 O O . ASP A 1 83 ? 3.116 2.908 7.663 1.00 98.69 83 ASP A O 1
ATOM 658 N N . LEU A 1 84 ? 2.557 2.984 5.491 1.00 98.75 84 LEU A N 1
ATOM 659 C CA . LEU A 1 84 ? 1.113 2.880 5.725 1.00 98.75 84 LEU A CA 1
ATOM 660 C C . LEU A 1 84 ? 0.719 1.527 6.330 1.00 98.75 84 LEU A C 1
ATOM 662 O O . LEU A 1 84 ? -0.126 1.477 7.222 1.00 98.75 84 LEU A O 1
ATOM 666 N N . GLN A 1 85 ? 1.335 0.430 5.883 1.00 98.69 85 GLN A N 1
ATOM 667 C CA . GLN A 1 85 ? 1.115 -0.896 6.468 1.00 98.69 85 GLN A CA 1
ATOM 668 C C . GLN A 1 85 ? 1.549 -0.941 7.934 1.00 98.69 85 GLN A C 1
ATOM 670 O O . GLN A 1 85 ? 0.843 -1.515 8.765 1.00 98.69 85 GLN A O 1
ATOM 675 N N . LYS A 1 86 ? 2.675 -0.300 8.263 1.00 98.56 86 LYS A N 1
ATOM 676 C CA . LYS A 1 86 ? 3.151 -0.192 9.642 1.00 98.56 86 LYS A CA 1
ATOM 677 C C . LYS A 1 86 ? 2.165 0.585 10.518 1.00 98.56 86 LYS A C 1
ATOM 679 O O . LYS A 1 86 ? 1.766 0.075 11.562 1.00 98.56 86 LYS A O 1
ATOM 684 N N . GLN A 1 87 ? 1.724 1.763 10.071 1.00 98.62 87 GLN A N 1
ATOM 685 C CA . GLN A 1 87 ? 0.738 2.575 10.799 1.00 98.62 87 GLN A CA 1
ATOM 686 C C . GLN A 1 87 ? -0.579 1.822 11.012 1.00 98.62 87 GLN A C 1
ATOM 688 O O . GLN A 1 87 ? -1.143 1.851 12.103 1.00 98.62 87 GLN A O 1
ATOM 693 N N . LEU A 1 88 ? -1.051 1.096 9.992 1.00 98.62 88 LEU A N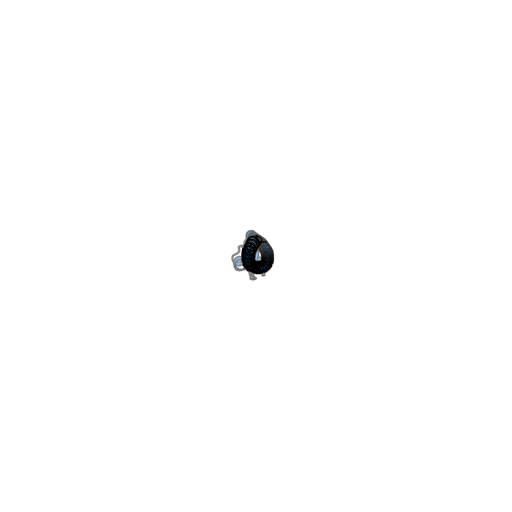 1
ATOM 694 C CA . LEU A 1 88 ? -2.259 0.284 10.104 1.00 98.62 88 LEU A CA 1
ATOM 695 C C . LEU A 1 88 ? -2.103 -0.816 11.163 1.00 98.62 88 LEU A C 1
ATOM 697 O O . LEU A 1 88 ? -3.021 -1.039 11.947 1.00 98.62 88 LEU A O 1
ATOM 701 N N . SER A 1 89 ? -0.947 -1.483 11.211 1.00 98.56 89 SER A N 1
ATOM 702 C CA . SER A 1 89 ? -0.668 -2.503 12.226 1.00 98.56 89 SER A CA 1
ATOM 703 C C . SER A 1 89 ? -0.662 -1.916 13.639 1.00 98.56 89 SER A C 1
ATOM 705 O O . SER A 1 89 ? -1.260 -2.500 14.537 1.00 98.56 89 SER A O 1
ATOM 707 N N . GLU A 1 90 ? -0.025 -0.759 13.834 1.00 98.62 90 GLU A N 1
ATOM 708 C CA . GLU A 1 90 ? -0.002 -0.054 15.124 1.00 98.62 90 GLU A CA 1
ATOM 709 C C . GLU A 1 90 ? -1.428 0.326 15.569 1.00 98.62 90 GLU A C 1
ATOM 711 O O . GLU A 1 90 ? -1.813 0.080 16.712 1.00 98.62 90 GLU A O 1
ATOM 716 N N . GLN A 1 91 ? -2.257 0.821 14.645 1.00 98.56 91 GLN A N 1
ATOM 717 C CA . GLN A 1 91 ? -3.646 1.185 14.929 1.00 98.56 91 GLN A CA 1
ATOM 718 C C . GLN A 1 91 ? -4.542 -0.030 15.235 1.00 98.56 91 GLN A C 1
ATOM 720 O O . GLN A 1 91 ? -5.492 0.070 16.016 1.00 98.56 91 GLN A O 1
ATOM 725 N N . VAL A 1 92 ? -4.279 -1.191 14.627 1.00 98.62 92 VAL A N 1
ATOM 726 C CA . VAL A 1 92 ? -5.003 -2.437 14.937 1.00 98.62 92 VAL A CA 1
ATOM 727 C C . VAL A 1 92 ? -4.717 -2.891 16.371 1.00 98.62 92 VAL A C 1
ATOM 729 O O . VAL A 1 92 ? -5.656 -3.229 17.093 1.00 98.62 92 VAL A O 1
ATOM 732 N N . GLU A 1 93 ? -3.458 -2.839 16.805 1.00 98.44 93 GLU A N 1
ATOM 733 C CA . GLU A 1 93 ? -3.064 -3.180 18.180 1.00 98.44 93 GLU A CA 1
ATOM 734 C C . GLU A 1 93 ? -3.657 -2.208 19.212 1.00 98.44 93 GLU A C 1
ATOM 736 O O . GLU A 1 93 ? -4.170 -2.619 20.260 1.00 98.44 93 GLU A O 1
ATOM 741 N N . GLU A 1 94 ? -3.671 -0.911 18.897 1.00 98.56 94 GLU A N 1
ATOM 742 C CA . GLU A 1 94 ? -4.308 0.099 19.744 1.00 98.56 94 GLU A CA 1
ATOM 743 C C . GLU A 1 94 ? -5.816 -0.164 19.885 1.00 98.56 94 GLU A C 1
ATOM 745 O O . GLU A 1 94 ? -6.352 -0.189 20.995 1.00 98.56 94 GLU A O 1
ATOM 750 N N . ASN A 1 95 ? -6.505 -0.462 18.779 1.00 98.62 95 ASN A N 1
ATOM 751 C CA . ASN A 1 95 ? -7.920 -0.831 18.811 1.00 98.62 95 ASN A CA 1
ATOM 752 C C . ASN A 1 95 ? -8.176 -2.110 19.615 1.00 98.62 95 ASN A C 1
ATOM 754 O O . ASN A 1 95 ? -9.180 -2.196 20.324 1.00 98.62 95 ASN A O 1
ATOM 758 N N . HIS A 1 96 ? -7.286 -3.102 19.540 1.00 98.56 96 HIS A N 1
ATOM 759 C CA . HIS A 1 96 ? -7.397 -4.307 20.361 1.00 98.56 96 HIS A CA 1
ATOM 760 C C . HIS A 1 96 ? -7.312 -3.971 21.857 1.00 98.56 96 HIS A C 1
ATOM 762 O O . HIS A 1 96 ? -8.149 -4.417 22.646 1.00 98.56 96 HIS A O 1
ATOM 768 N N . THR A 1 97 ? -6.370 -3.103 22.231 1.00 98.62 97 THR A N 1
ATOM 769 C CA . THR A 1 97 ? -6.199 -2.614 23.607 1.00 98.62 97 THR A CA 1
ATOM 770 C C . THR A 1 97 ? -7.416 -1.821 24.094 1.00 98.62 97 THR A C 1
ATOM 772 O O . THR A 1 97 ? -7.906 -2.037 25.210 1.00 98.62 97 THR A O 1
ATOM 775 N N . HIS A 1 98 ? -7.962 -0.938 23.254 1.00 98.56 98 HIS A N 1
ATOM 776 C CA . HIS A 1 98 ? -9.187 -0.202 23.563 1.00 98.56 98 HIS A CA 1
ATOM 777 C C . HIS A 1 98 ? -10.381 -1.138 23.758 1.00 98.56 98 HIS A C 1
ATOM 779 O O . HIS A 1 98 ? -11.108 -1.001 24.740 1.00 98.56 98 HIS A O 1
ATOM 785 N N . ASN A 1 99 ? -10.551 -2.136 22.890 1.00 98.75 99 ASN A N 1
ATOM 786 C CA . ASN A 1 99 ? -11.627 -3.118 23.016 1.00 98.75 99 ASN A CA 1
ATOM 787 C C . ASN A 1 99 ? -11.510 -3.945 24.304 1.00 98.75 99 ASN A C 1
ATOM 789 O O . ASN A 1 99 ? -12.515 -4.164 24.980 1.00 98.75 99 ASN A O 1
ATOM 793 N N . ALA A 1 100 ? -10.296 -4.353 24.687 1.00 98.62 100 ALA A N 1
ATOM 794 C CA . ALA A 1 100 ? -10.060 -5.034 25.959 1.00 98.62 100 ALA A CA 1
ATOM 795 C C . ALA A 1 100 ? -10.436 -4.148 27.161 1.00 98.62 100 ALA A C 1
ATOM 797 O O . ALA A 1 100 ? -11.094 -4.607 28.094 1.00 98.62 100 ALA A O 1
ATOM 798 N N . THR A 1 101 ? -10.087 -2.859 27.107 1.00 98.75 101 THR A N 1
ATOM 799 C CA . THR A 1 101 ? -10.441 -1.884 28.152 1.00 98.75 101 THR A CA 1
ATOM 800 C C . THR A 1 101 ? -11.954 -1.677 28.246 1.00 98.75 101 THR A C 1
ATOM 802 O O . THR A 1 101 ? -12.506 -1.630 29.343 1.00 98.75 101 THR A O 1
ATOM 805 N N . ILE A 1 102 ? -12.649 -1.591 27.108 1.00 98.75 102 ILE A N 1
ATOM 806 C CA . ILE A 1 102 ? -14.113 -1.478 27.066 1.00 98.75 102 ILE A CA 1
ATOM 807 C C . ILE A 1 102 ? -14.763 -2.702 27.718 1.00 98.75 102 ILE A C 1
ATOM 809 O O . ILE A 1 102 ? -15.672 -2.539 28.531 1.00 98.75 102 ILE A O 1
ATOM 813 N N . ALA A 1 103 ? -14.280 -3.909 27.415 1.00 98.62 103 ALA A N 1
ATOM 814 C CA . ALA A 1 103 ? -14.800 -5.138 28.008 1.00 98.62 103 ALA A CA 1
ATOM 815 C C . ALA A 1 103 ? -14.605 -5.182 29.537 1.00 98.62 103 ALA A C 1
ATOM 817 O O . ALA A 1 103 ? -15.529 -5.553 30.263 1.00 98.62 103 ALA A O 1
ATOM 818 N N . ASP A 1 104 ? -13.440 -4.757 30.041 1.00 98.75 104 ASP A N 1
ATOM 819 C CA . ASP A 1 104 ? -13.186 -4.655 31.486 1.00 98.75 104 ASP A CA 1
ATOM 820 C C . ASP A 1 104 ? -14.126 -3.647 32.164 1.00 98.75 104 ASP A C 1
ATOM 822 O O . ASP A 1 104 ? -14.760 -3.952 33.177 1.00 98.75 104 ASP A O 1
ATOM 826 N N . LEU A 1 105 ? -14.291 -2.461 31.572 1.00 98.75 105 LEU A N 1
ATOM 827 C CA . LEU A 1 105 ? -15.194 -1.438 32.101 1.00 98.75 105 LEU A CA 1
ATOM 828 C C . LEU A 1 105 ? -16.652 -1.908 32.113 1.00 98.75 105 LEU A C 1
ATOM 830 O O . LEU A 1 105 ? -17.362 -1.658 33.086 1.00 98.75 105 LEU A O 1
ATOM 834 N N . GLN A 1 106 ? -17.095 -2.621 31.076 1.00 98.75 106 GLN A N 1
ATOM 835 C CA . GLN A 1 106 ? -18.431 -3.218 31.032 1.00 98.75 106 GLN A CA 1
ATOM 836 C C . GLN A 1 106 ? -18.627 -4.262 32.136 1.00 98.75 106 GLN A C 1
ATOM 838 O O . GLN A 1 106 ? -19.664 -4.260 32.798 1.00 98.75 106 GLN A O 1
ATOM 843 N N . LYS A 1 107 ? -17.626 -5.116 32.385 1.00 98.69 107 LYS A N 1
ATOM 844 C CA . LYS A 1 107 ? -17.663 -6.088 33.488 1.00 98.69 107 LYS A CA 1
ATOM 845 C C . LYS A 1 107 ? -17.819 -5.388 34.837 1.00 98.69 107 LYS A C 1
ATOM 847 O O . LYS A 1 107 ? -18.712 -5.736 35.603 1.00 98.69 107 LYS A O 1
ATOM 852 N N . ARG A 1 108 ? -17.004 -4.362 35.092 1.00 98.69 108 ARG A N 1
ATOM 853 C CA . ARG A 1 108 ? -17.046 -3.580 36.337 1.00 98.69 108 ARG A CA 1
ATOM 854 C C . ARG A 1 108 ? -18.374 -2.851 36.526 1.00 98.69 108 ARG A C 1
ATOM 856 O O . ARG A 1 108 ? -18.857 -2.755 37.649 1.00 98.69 108 ARG A O 1
ATOM 863 N N . LEU A 1 109 ? -18.971 -2.345 35.446 1.00 98.62 109 LEU A N 1
ATOM 864 C CA . LEU A 1 109 ? -20.281 -1.697 35.498 1.00 98.62 109 LEU A CA 1
ATOM 865 C C . LEU A 1 109 ? -21.378 -2.684 35.919 1.00 98.62 109 LEU A C 1
ATOM 867 O O . LEU A 1 109 ? -22.211 -2.342 36.753 1.00 98.62 109 LEU A O 1
ATOM 871 N N . ASN A 1 110 ? -21.350 -3.909 35.386 1.00 98.50 110 ASN A N 1
ATOM 872 C CA . ASN A 1 110 ? -22.297 -4.957 35.771 1.00 98.50 110 ASN A CA 1
ATOM 873 C C . ASN A 1 110 ? -22.114 -5.372 37.239 1.00 98.50 110 ASN A C 1
ATOM 875 O O . ASN A 1 110 ? -23.091 -5.445 37.973 1.00 98.50 110 ASN A O 1
ATOM 879 N N . GLU A 1 111 ? -20.870 -5.550 37.694 1.00 98.50 111 GLU A N 1
ATOM 880 C CA . GLU A 1 111 ? -20.572 -5.850 39.105 1.00 98.50 111 GLU A CA 1
ATOM 881 C C . GLU A 1 111 ? -21.095 -4.745 40.042 1.00 98.50 111 GLU A C 1
ATOM 883 O O . GLU A 1 111 ? -21.684 -5.028 41.084 1.00 98.50 111 GLU A O 1
ATOM 888 N N . GLN A 1 112 ? -20.947 -3.473 39.657 1.00 98.50 112 GLN A N 1
ATOM 889 C CA . GLN A 1 112 ? -21.502 -2.352 40.420 1.00 98.50 112 GLN A CA 1
ATOM 890 C C . GLN A 1 112 ? -23.034 -2.327 40.423 1.00 98.50 112 GLN A C 1
ATOM 892 O O . GLN A 1 112 ? -23.622 -1.938 41.433 1.00 98.50 112 GLN A O 1
ATOM 897 N N . ALA A 1 113 ? -23.682 -2.722 39.326 1.00 98.50 113 ALA A N 1
ATOM 898 C CA . ALA A 1 113 ? -25.136 -2.845 39.274 1.00 98.50 113 ALA A CA 1
ATOM 899 C C . ALA A 1 113 ? -25.628 -3.924 40.255 1.00 98.50 113 ALA A C 1
ATOM 901 O O . ALA A 1 113 ? -26.500 -3.640 41.077 1.00 98.50 113 ALA A O 1
ATOM 902 N N . ASP A 1 114 ? -24.987 -5.096 40.265 1.00 98.38 114 ASP A N 1
ATOM 903 C CA . ASP A 1 114 ? -25.301 -6.184 41.200 1.00 98.38 114 ASP A CA 1
ATOM 904 C C . ASP A 1 114 ? -25.099 -5.755 42.669 1.00 98.38 114 ASP A C 1
ATOM 906 O O . ASP A 1 114 ? -25.910 -6.061 43.551 1.00 98.38 114 ASP A O 1
ATOM 910 N N . GLU A 1 115 ? -24.035 -4.996 42.958 1.00 98.56 115 GLU A N 1
ATOM 911 C CA . GLU A 1 115 ? -23.807 -4.422 44.289 1.00 98.56 115 GLU A CA 1
ATOM 912 C C . GLU A 1 115 ? -24.906 -3.437 44.706 1.00 98.56 115 GLU A C 1
ATOM 914 O O . GLU A 1 115 ? -25.309 -3.420 45.874 1.00 98.56 115 GLU A O 1
ATOM 919 N N . ILE A 1 116 ? -25.372 -2.592 43.783 1.00 98.50 116 ILE A N 1
ATOM 920 C CA . ILE A 1 116 ? -26.450 -1.632 44.040 1.00 98.50 116 ILE A CA 1
ATOM 921 C C . ILE A 1 116 ? -27.746 -2.376 44.356 1.00 98.50 116 ILE A C 1
ATOM 923 O O . ILE A 1 116 ? -28.398 -2.043 45.346 1.00 98.50 116 ILE A O 1
ATOM 927 N N . ASP A 1 117 ? -28.084 -3.410 43.588 1.00 98.38 117 ASP A N 1
ATOM 928 C CA . ASP A 1 117 ? -29.281 -4.217 43.825 1.00 98.38 117 ASP A CA 1
ATOM 929 C C . ASP A 1 117 ? -29.229 -4.918 45.190 1.00 98.38 117 ASP A C 1
ATOM 931 O O . ASP A 1 117 ? -30.192 -4.873 45.961 1.00 98.38 117 ASP A O 1
ATOM 935 N N . SER A 1 118 ? -28.071 -5.471 45.558 1.00 98.50 118 SER A N 1
ATOM 936 C CA . SER A 1 118 ? -27.845 -6.046 46.890 1.00 98.50 118 SER A CA 1
ATOM 937 C C . SER A 1 118 ? -28.015 -5.013 48.013 1.00 98.50 118 SER A C 1
ATOM 939 O O . SER A 1 118 ? -28.697 -5.265 49.012 1.00 98.50 118 SER A O 1
ATOM 941 N N . ARG A 1 119 ? -27.452 -3.806 47.852 1.00 98.25 119 ARG A N 1
ATOM 942 C CA . ARG A 1 119 ? -27.623 -2.711 48.824 1.00 98.25 119 ARG A CA 1
ATOM 943 C C . ARG A 1 119 ? -29.079 -2.261 48.927 1.00 98.25 119 ARG A C 1
ATOM 945 O O . ARG A 1 119 ? -29.541 -2.026 50.041 1.00 98.25 119 ARG A O 1
ATOM 952 N N . ASN A 1 120 ? -29.800 -2.173 47.812 1.00 98.50 120 ASN A N 1
ATOM 953 C CA . ASN A 1 120 ? -31.214 -1.801 47.797 1.00 98.50 120 ASN A CA 1
ATOM 954 C C . ASN A 1 120 ? -32.068 -2.816 48.564 1.00 98.50 120 ASN A C 1
ATOM 956 O O . ASN A 1 120 ? -32.879 -2.411 49.396 1.00 98.50 120 ASN A O 1
ATOM 960 N N . ASN A 1 121 ? -31.833 -4.116 48.368 1.00 98.12 121 ASN A N 1
ATOM 961 C CA . ASN A 1 121 ? -32.519 -5.161 49.132 1.00 98.12 121 ASN A CA 1
ATOM 962 C C . ASN A 1 121 ? -32.258 -5.030 50.642 1.00 98.12 121 ASN A C 1
ATOM 964 O O . ASN A 1 121 ? -33.199 -5.025 51.433 1.00 98.12 121 ASN A O 1
ATOM 968 N N . ASN A 1 122 ? -31.001 -4.810 51.044 1.00 98.44 122 ASN A N 1
ATOM 969 C CA . ASN A 1 122 ? -30.661 -4.582 52.453 1.00 98.44 122 ASN A CA 1
ATOM 970 C C . ASN A 1 122 ? -31.351 -3.336 53.036 1.00 98.44 122 ASN A C 1
ATOM 972 O O . ASN A 1 122 ? -31.764 -3.343 54.195 1.00 98.44 122 ASN A O 1
ATOM 976 N N . ILE A 1 123 ? -31.478 -2.258 52.255 1.00 98.44 123 ILE A N 1
ATOM 977 C CA . ILE A 1 123 ? -32.192 -1.045 52.678 1.00 98.44 123 ILE A CA 1
ATOM 978 C C . ILE A 1 123 ? -33.669 -1.356 52.925 1.00 98.44 123 ILE A C 1
ATOM 980 O O . ILE A 1 123 ? -34.200 -0.934 53.952 1.00 98.44 123 ILE A 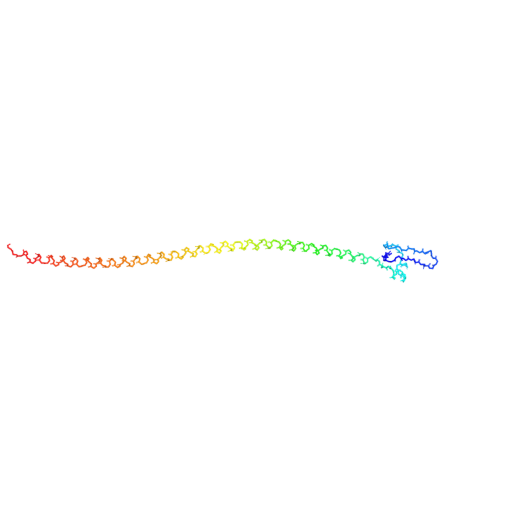O 1
ATOM 984 N N . VAL A 1 124 ? -34.316 -2.107 52.031 1.00 98.19 124 VAL A N 1
ATOM 985 C CA . VAL A 1 124 ? -35.718 -2.524 52.191 1.00 98.19 124 VAL A CA 1
ATOM 986 C C . VAL A 1 124 ? -35.896 -3.374 53.452 1.00 98.19 124 VAL A C 1
ATOM 988 O O . VAL A 1 124 ? -36.802 -3.116 54.244 1.00 98.19 124 VAL A O 1
ATOM 991 N N . ASP A 1 125 ? -35.005 -4.333 53.700 1.00 98.12 125 ASP A N 1
ATOM 992 C CA . ASP A 1 125 ? -35.058 -5.166 54.907 1.00 98.12 125 ASP A CA 1
ATOM 993 C C . ASP A 1 125 ? -34.903 -4.339 56.190 1.00 98.12 125 ASP A C 1
ATOM 995 O O . ASP A 1 125 ? -35.655 -4.518 57.153 1.00 98.12 125 ASP A O 1
ATOM 999 N N . LEU A 1 126 ? -33.963 -3.392 56.205 1.00 98.06 126 LEU A N 1
ATOM 1000 C CA . LEU A 1 126 ? -33.768 -2.483 57.335 1.00 98.06 126 LEU A CA 1
ATOM 1001 C C . LEU A 1 126 ? -34.972 -1.552 57.538 1.00 98.06 126 LEU A C 1
ATOM 1003 O O . LEU A 1 126 ? -35.351 -1.298 58.682 1.00 98.06 126 LEU A O 1
ATOM 1007 N N . GLN A 1 127 ? -35.599 -1.068 56.462 1.00 97.75 127 GLN A N 1
ATOM 1008 C CA . GLN A 1 127 ? -36.831 -0.274 56.533 1.00 97.75 127 GLN A CA 1
ATOM 1009 C C . GLN A 1 127 ? -37.965 -1.078 57.179 1.00 97.75 127 GLN A C 1
ATOM 1011 O O . GLN A 1 127 ? -38.578 -0.602 58.136 1.00 97.75 127 GLN A O 1
ATOM 1016 N N . ASN A 1 128 ? -38.164 -2.328 56.752 1.00 96.69 128 ASN A N 1
ATOM 1017 C CA . ASN A 1 128 ? -39.153 -3.226 57.350 1.00 96.69 128 ASN A CA 1
ATOM 1018 C C . ASN A 1 128 ? -38.893 -3.450 58.853 1.00 96.69 128 ASN A C 1
ATOM 1020 O O . ASN A 1 128 ? -39.817 -3.395 59.665 1.00 96.69 128 ASN A O 1
ATOM 1024 N N . GLN A 1 129 ? -37.632 -3.655 59.255 1.00 97.25 129 GLN A N 1
ATOM 1025 C CA . GLN A 1 129 ? -37.269 -3.802 60.672 1.00 97.25 129 GLN A CA 1
ATOM 1026 C C . GLN A 1 129 ? -37.565 -2.536 61.491 1.00 97.25 129 GLN A C 1
ATOM 1028 O O . GLN A 1 129 ? -38.058 -2.628 62.619 1.00 97.25 129 GLN A O 1
ATOM 1033 N N . ILE A 1 130 ? -37.279 -1.351 60.942 1.00 96.50 130 ILE A N 1
ATOM 1034 C CA . ILE A 1 130 ? -37.580 -0.066 61.589 1.00 96.50 130 ILE A CA 1
ATOM 1035 C C . ILE A 1 130 ? -39.091 0.093 61.794 1.00 96.50 130 ILE A C 1
ATOM 1037 O O . ILE A 1 130 ? -39.517 0.498 62.881 1.00 96.50 130 ILE A O 1
ATOM 1041 N N . ASP A 1 131 ? -39.899 -0.253 60.793 1.00 96.25 131 ASP A N 1
ATOM 1042 C CA . ASP A 1 131 ? -41.358 -0.157 60.868 1.00 96.25 131 ASP A CA 1
ATOM 1043 C C . ASP A 1 131 ? -41.940 -1.066 61.955 1.00 96.25 131 ASP A C 1
ATOM 1045 O O . ASP A 1 131 ? -42.764 -0.621 62.761 1.00 96.25 131 ASP A O 1
ATOM 1049 N N . GLU A 1 132 ? -41.464 -2.309 62.057 1.00 95.19 132 GLU A N 1
ATOM 1050 C CA . GLU A 1 132 ? -41.880 -3.234 63.117 1.00 95.19 132 GLU A CA 1
ATOM 1051 C C . GLU A 1 132 ? -41.488 -2.736 64.519 1.00 95.19 132 GLU A C 1
ATOM 1053 O O . GLU A 1 132 ? -42.305 -2.748 65.449 1.00 95.19 132 GLU A O 1
ATOM 1058 N N . LEU A 1 133 ? -40.274 -2.197 64.684 1.00 94.94 133 LEU A N 1
ATOM 1059 C CA . LEU A 1 133 ? -39.847 -1.586 65.949 1.00 94.94 133 LEU A CA 1
ATOM 1060 C C . LEU A 1 133 ? -40.701 -0.365 66.324 1.00 94.94 133 LEU A C 1
ATOM 1062 O O . LEU A 1 133 ? -41.010 -0.158 67.504 1.00 94.94 133 LEU A O 1
ATOM 1066 N N . ASN A 1 134 ? -41.090 0.450 65.343 1.00 93.38 134 ASN A N 1
ATOM 1067 C CA . ASN A 1 134 ? -41.936 1.620 65.567 1.00 93.38 134 ASN A CA 1
ATOM 1068 C C . ASN A 1 134 ? -43.358 1.223 65.986 1.00 93.38 134 ASN A C 1
ATOM 1070 O O . ASN A 1 134 ? -43.870 1.789 66.957 1.00 93.38 134 ASN A O 1
ATOM 1074 N N . LYS A 1 135 ? -43.960 0.207 65.351 1.00 91.94 135 LYS A N 1
ATOM 1075 C CA . LYS A 1 135 ? -45.253 -0.363 65.780 1.00 91.94 135 LYS A CA 1
ATOM 1076 C C . LYS A 1 135 ? -45.192 -0.873 67.223 1.00 91.94 135 LYS A C 1
ATOM 1078 O O . LYS A 1 135 ? -46.043 -0.525 68.042 1.00 91.94 135 LYS A O 1
ATOM 1083 N N . GLY A 1 136 ? -44.145 -1.626 67.576 1.00 86.94 136 GLY A N 1
ATOM 1084 C CA . GLY A 1 136 ? -43.947 -2.131 68.939 1.00 86.94 136 GLY A CA 1
ATOM 1085 C C . GLY A 1 136 ? -43.834 -1.021 69.994 1.00 86.94 136 GLY A C 1
ATOM 1086 O O . GLY A 1 136 ? -44.413 -1.125 71.078 1.00 86.94 136 GLY A O 1
ATOM 1087 N N . LYS A 1 137 ? -43.145 0.084 69.677 1.00 83.69 137 LYS A N 1
ATOM 1088 C CA . LYS A 1 137 ? -43.031 1.253 70.571 1.00 83.69 137 LYS A CA 1
ATOM 1089 C C . LYS A 1 137 ? -44.361 1.974 70.792 1.00 83.69 137 LYS A C 1
ATOM 1091 O O . LYS A 1 137 ? -44.591 2.455 71.903 1.00 83.69 137 LYS A O 1
ATOM 1096 N N . ILE A 1 138 ? -45.213 2.071 69.770 1.00 81.19 138 ILE A N 1
ATOM 1097 C CA . ILE A 1 138 ? -46.551 2.674 69.889 1.00 81.19 138 ILE A CA 1
ATOM 1098 C C . ILE A 1 138 ? -47.407 1.830 70.841 1.00 81.19 138 ILE A C 1
ATOM 1100 O O . ILE A 1 138 ? -47.877 2.346 71.857 1.00 81.19 138 ILE A O 1
ATOM 1104 N N . ASN A 1 139 ? -47.468 0.516 70.615 1.00 77.25 139 ASN A N 1
ATOM 1105 C CA . ASN A 1 139 ? -48.225 -0.416 71.461 1.00 77.25 139 ASN A CA 1
ATOM 1106 C C . ASN A 1 139 ? -47.736 -0.416 72.929 1.00 77.25 139 ASN A C 1
ATOM 1108 O O . ASN A 1 139 ? -48.524 -0.493 73.877 1.00 77.25 139 ASN A O 1
ATOM 1112 N N . ALA A 1 140 ? -46.423 -0.282 73.153 1.00 71.50 140 ALA A N 1
ATOM 1113 C CA . ALA A 1 140 ? -45.838 -0.183 74.493 1.00 71.50 140 ALA A CA 1
ATOM 1114 C C . ALA A 1 140 ? -46.165 1.142 75.218 1.00 71.50 140 ALA A C 1
ATOM 1116 O O . ALA A 1 140 ? -46.227 1.177 76.450 1.00 71.50 140 ALA A O 1
ATOM 1117 N N . LYS A 1 141 ? -46.368 2.246 74.484 1.00 71.81 141 LYS A N 1
ATOM 1118 C CA . LYS A 1 141 ? -46.807 3.527 75.064 1.00 71.81 141 LYS A CA 1
ATOM 1119 C C . LYS A 1 141 ? -48.293 3.508 75.427 1.00 71.81 141 LYS A C 1
ATOM 1121 O O . LYS A 1 141 ? -48.643 3.976 76.509 1.00 71.81 141 LYS A O 1
ATOM 1126 N N . GLU A 1 142 ? -49.144 2.933 74.579 1.00 66.44 142 GLU A N 1
ATOM 1127 C CA . GLU A 1 142 ? -50.589 2.828 74.835 1.00 66.44 142 GLU A CA 1
ATOM 1128 C C . GLU A 1 142 ? -50.896 1.954 76.061 1.00 66.44 142 GLU A C 1
ATOM 1130 O O . GLU A 1 142 ? -51.663 2.350 76.940 1.00 66.44 142 GLU A O 1
ATOM 1135 N N . SER A 1 143 ? -50.211 0.817 76.196 1.00 65.56 143 SER A N 1
ATOM 1136 C CA . SER A 1 143 ? -50.350 -0.080 77.355 1.00 65.56 143 SER A CA 1
ATOM 1137 C C . SER A 1 143 ? -49.877 0.541 78.679 1.00 65.56 143 SER A C 1
ATOM 1139 O O . SER A 1 143 ? -50.505 0.325 79.716 1.00 65.56 143 SER A O 1
ATOM 1141 N N . LYS A 1 144 ? -48.820 1.369 78.671 1.00 62.47 144 LYS A N 1
ATOM 1142 C CA . LYS A 1 144 ? -48.394 2.131 79.864 1.00 62.47 144 LYS A CA 1
ATOM 1143 C C . LYS A 1 144 ? -49.351 3.272 80.216 1.00 62.47 144 LYS A C 1
ATOM 1145 O O . LYS A 1 144 ? -49.587 3.498 81.400 1.00 62.47 144 LYS A O 1
ATOM 1150 N N . SER A 1 145 ? -49.921 3.960 79.225 1.00 59.78 145 SER A N 1
ATOM 1151 C CA . SER A 1 145 ? -50.916 5.018 79.459 1.00 59.78 145 SER A CA 1
ATOM 1152 C C . SER A 1 145 ? -52.219 4.467 80.048 1.00 59.78 145 SER A C 1
ATOM 1154 O O . SER A 1 145 ? -52.835 5.129 80.878 1.00 59.78 145 SER A O 1
ATOM 1156 N N . ALA A 1 146 ? -52.627 3.253 79.665 1.00 58.41 146 ALA A N 1
ATOM 1157 C CA . ALA A 1 146 ? -53.823 2.600 80.199 1.00 58.41 146 ALA A CA 1
ATOM 1158 C C . ALA A 1 146 ? -53.656 2.104 81.652 1.00 58.41 146 ALA A C 1
ATOM 1160 O O . ALA A 1 146 ? -54.637 2.025 82.389 1.00 58.41 146 ALA A O 1
ATOM 1161 N N . ASN A 1 147 ? -52.426 1.802 82.087 1.00 56.00 147 ASN A N 1
ATOM 1162 C CA . ASN A 1 147 ? -52.161 1.209 83.404 1.00 56.00 147 ASN A CA 1
ATOM 1163 C C . ASN A 1 147 ? -51.765 2.230 84.495 1.00 56.00 147 ASN A C 1
ATOM 1165 O O . ASN A 1 147 ? -51.670 1.867 85.662 1.00 56.00 147 ASN A O 1
ATOM 1169 N N . GLY A 1 148 ? -51.541 3.502 84.139 1.00 52.84 148 GLY A N 1
ATOM 1170 C CA . GLY A 1 148 ? -51.184 4.582 85.075 1.00 52.84 148 GLY A CA 1
ATOM 1171 C C . GLY A 1 148 ? -52.370 5.311 85.728 1.00 52.84 148 GLY A C 1
ATOM 1172 O O . GLY A 1 148 ? -52.157 6.256 86.477 1.00 52.84 148 GLY A O 1
ATOM 1173 N N . GLY A 1 149 ? -53.613 4.908 85.440 1.00 50.88 149 GLY A N 1
ATOM 1174 C CA . GLY A 1 149 ? -54.838 5.592 85.883 1.00 50.88 149 GLY A CA 1
ATOM 1175 C C . GLY A 1 149 ? -55.448 5.115 87.208 1.00 50.88 149 GLY A C 1
ATOM 1176 O O . GLY A 1 149 ? -56.578 5.489 87.515 1.00 50.88 149 GLY A O 1
ATOM 1177 N N . LYS A 1 150 ? -54.762 4.275 87.989 1.00 52.38 150 LYS A N 1
ATOM 1178 C CA . LYS A 1 150 ? -55.206 3.889 89.337 1.00 52.38 150 LYS A CA 1
ATOM 1179 C C . LYS A 1 150 ? -54.022 3.900 90.297 1.00 52.38 150 LYS A C 1
ATOM 1181 O O . LYS A 1 150 ? -53.179 3.015 90.200 1.00 52.38 150 LYS A O 1
ATOM 1186 N N . VAL A 1 151 ? -53.990 4.906 91.170 1.00 46.38 151 VAL A N 1
ATOM 1187 C CA . VAL A 1 151 ? -53.877 4.889 92.648 1.00 46.38 151 VAL A CA 1
ATOM 1188 C C . VAL A 1 151 ? -53.855 6.348 93.098 1.00 46.38 151 VAL A C 1
ATOM 1190 O O . VAL A 1 151 ? -53.065 7.125 92.518 1.00 46.38 151 VAL A O 1
#

Foldseek 3Di:
DKKAFPCWDWDDDPPDPIDTDDGGIDDDDPCCCPPPVSVVGIDDDDPVNVVVVVVVVVVVVVVVVVVVVVVVVVVVVVVVVVVVVVVVVVVVVVVVVVVVVVVVVVVVVVVVVVVVVVVVVVVVVVVVVVVVVVVVVVVVVVVVVVPPPDD

Secondary structure (DSSP, 8-state):
-EEEESS-EEE--TTS--EEE-SEEEE--HHHHH-HHHHHHEEEE-HHHHHHHHHHHHHHHHHHHHHHHHHHHHHHHHHHHHHHHHHHHHHHHHHHHHHHHHHHHHHHHHHHHHHHHHHHHHHHHHHHHHHHHHHHHHHHHHHHHHHSS--

Sequence (151 aa):
MKIAVHTPFKLSLAGQPDISFLVGTHKVTKEVAEHWFTLAHAEVIDAETEHSNTDLQASMIEMQGRIDQQERVAVERVTTIYDLQKQLSEQVEENHTHNATIADLQKRLNEQADEIDSRNNNIVDLQNQIDELNKGKINAKESKSANGGKV

Radius of gyration: 55.8 Å; chains: 1; bounding box: 97×20×161 Å